Protein 2RE7 (pdb70)

Nearest PDB structures (foldseek):
  2re7-assembly1_A-2  TM=1.008E+00  e=1.601E-25  Psychrobacter arcticus 273-4
  2i02-assembly1_B  TM=9.202E-01  e=4.849E-11  Nostoc punctiforme PCC 73102
  2i02-assembly1_A  TM=8.897E-01  e=6.795E-11  Nostoc punctiforme PCC 73102
  2hq7-assembly1_B  TM=8.666E-01  e=2.104E-08  Clostridium acetobutylicum
  3dmb-assembly1_B-2  TM=8.014E-01  e=9.603E-08  Xanthomonas campestris pv. campestris

Solvent-accessible surface area: 7921 Å² total

Secondary structure (DSSP, 8-state):
-----HHHHHHHHHH-S---EEE-TTS-EEE----SEEETTTTEEEEEEETTSHHHHHHHH--EEEEEEE-TTSS-EEEEEEEEE----HHHHHHH--HHHHHTSTTGGG-TTEEEEEEEEEEEEEE---

CATH classification: 2.30.110.10

Organism: Psychrobacter arcticus (strain DSM 17307 / VKM B-2377 / 273-4) (NCBI:txid259536)

B-factor: mean 52.7, std 10.32, range [23.49, 96.1]

Radius of gyration: 14.89 Å; Cα contacts (8 Å, |Δi|>4): 241; chains: 1; bounding box: 33×42×32 Å

Structure (mmCIF, N/CA/C/O backbone):
data_2RE7
#
_entry.id   2RE7
#
_cell.length_a   106.063
_cell.length_b   106.063
_cell.length_c   87.218
_cell.angle_alpha   90.000
_cell.angle_beta   90.000
_cell.angle_gamma   90.000
#
_symmetry.space_group_name_H-M   'I 41 2 2'
#
loop_
_entity.id
_entity.type
_entity.pdbx_description
1 polymer 'Uncharacterized protein'
2 non-polymer 'SULFATE ION'
3 water water
#
loop_
_atom_site.group_PDB
_atom_site.id
_atom_site.type_symbol
_atom_site.label_atom_id
_atom_site.label_alt_id
_atom_site.label_comp_id
_atom_site.label_asym_id
_atom_site.label_entity_id
_atom_site.label_seq_id
_atom_site.pdbx_PDB_ins_code
_atom_site.Cartn_x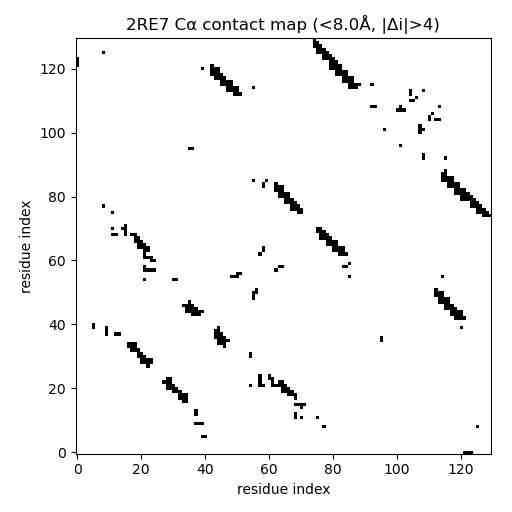
_atom_site.Cartn_y
_atom_site.Cartn_z
_atom_site.occupancy
_atom_site.B_iso_or_equiv
_atom_site.auth_seq_id
_atom_site.auth_comp_id
_atom_site.auth_asym_id
_atom_site.auth_atom_id
_atom_site.pdbx_PDB_model_num
ATOM 1 N N . SER A 1 3 ? 55.614 40.073 23.102 1.00 77.30 2 SER A N 1
ATOM 2 C CA . SER A 1 3 ? 56.347 39.364 24.199 1.00 77.27 2 SER A CA 1
ATOM 3 C C . SER A 1 3 ? 56.080 39.899 25.632 1.00 77.91 2 SER A C 1
ATOM 4 O O . SER A 1 3 ? 56.211 39.137 26.590 1.00 77.74 2 SER A O 1
ATOM 7 N N . ASN A 1 4 ? 55.737 41.188 25.780 1.00 78.20 3 ASN A N 1
ATOM 8 C CA . ASN A 1 4 ? 55.465 41.819 27.103 1.00 78.94 3 ASN A CA 1
ATOM 9 C C . ASN A 1 4 ? 54.224 42.761 27.104 1.00 78.51 3 ASN A C 1
ATOM 10 O O . ASN A 1 4 ? 54.309 43.908 27.533 1.00 75.48 3 ASN A O 1
ATOM 15 N N . GLN A 1 5 ? 53.080 42.251 26.633 1.00 79.38 4 GLN A N 1
ATOM 16 C CA . GLN A 1 5 ? 51.829 43.038 26.477 1.00 78.31 4 GLN A CA 1
ATOM 17 C C . GLN A 1 5 ? 50.624 42.084 26.226 1.00 76.55 4 GLN A C 1
ATOM 18 O O . GLN A 1 5 ? 50.817 40.881 26.088 1.00 74.66 4 GLN A O 1
ATOM 24 N N . LYS A 1 6 ? 49.411 42.639 26.116 1.00 75.81 5 LYS A N 1
ATOM 25 C CA . LYS A 1 6 ? 48.162 41.862 26.220 1.00 74.86 5 LYS A CA 1
ATOM 26 C C . LYS A 1 6 ? 47.079 42.102 25.137 1.00 72.03 5 LYS A C 1
ATOM 27 O O . LYS A 1 6 ? 46.749 43.227 24.784 1.00 72.15 5 LYS A O 1
ATOM 29 N N . HIS A 1 7 ? 46.597 41.000 24.578 1.00 69.86 6 HIS A N 1
ATOM 30 C CA . HIS A 1 7 ? 45.171 40.782 24.307 1.00 67.80 6 HIS A CA 1
ATOM 31 C C . HIS A 1 7 ? 44.834 39.371 24.913 1.00 66.67 6 HIS A C 1
ATOM 32 O O . HIS A 1 7 ? 43.974 38.640 24.400 1.00 65.84 6 HIS A O 1
ATOM 39 N N . ILE A 1 8 ? 45.508 39.032 26.026 1.00 63.77 7 ILE A N 1
ATOM 40 C CA . ILE A 1 8 ? 45.693 37.645 26.502 1.00 63.13 7 ILE A CA 1
ATOM 41 C C . ILE A 1 8 ? 44.392 36.947 26.823 1.00 59.87 7 ILE A C 1
ATOM 42 O O . ILE A 1 8 ? 44.184 35.792 26.458 1.00 60.31 7 ILE A O 1
ATOM 47 N N . ASP A 1 9 ? 43.570 37.652 27.582 1.00 57.76 8 ASP A N 1
ATOM 48 C CA . ASP A 1 9 ? 42.151 37.352 27.739 1.00 55.88 8 ASP A CA 1
ATOM 49 C C . ASP A 1 9 ? 41.522 36.700 26.467 1.00 54.08 8 ASP A C 1
ATOM 50 O O . ASP A 1 9 ? 41.189 35.502 26.473 1.00 48.71 8 ASP A O 1
ATOM 55 N N . LYS A 1 10 ? 41.417 37.465 25.377 1.00 54.30 9 LYS A N 1
ATOM 56 C CA . LYS A 1 10 ? 40.704 37.000 24.168 1.00 54.95 9 LYS A CA 1
ATOM 57 C C . LYS A 1 10 ? 41.448 35.903 23.386 1.00 55.22 9 LYS A C 1
ATOM 58 O O . LYS A 1 10 ? 40.817 35.030 22.751 1.00 55.46 9 LYS A O 1
ATOM 61 N N . ILE A 1 11 ? 42.780 35.970 23.422 1.00 53.73 10 ILE A N 1
ATOM 62 C CA . ILE A 1 11 ? 43.625 34.976 22.786 1.00 51.62 10 ILE A CA 1
ATOM 63 C C . ILE A 1 11 ? 43.464 33.632 23.470 1.00 51.23 10 ILE A C 1
ATOM 64 O O . ILE A 1 11 ? 43.262 32.627 22.790 1.00 53.21 10 ILE A O 1
ATOM 69 N N . GLN A 1 12 ? 43.549 33.595 24.797 1.00 48.76 11 GLN A N 1
ATOM 70 C CA . GLN A 1 12 ? 43.311 32.335 25.506 1.00 48.26 11 GLN A CA 1
ATOM 71 C C . GLN A 1 12 ? 41.899 31.837 25.215 1.00 46.79 11 GLN A C 1
ATOM 72 O O . GLN A 1 12 ? 41.684 30.635 25.090 1.00 47.39 11 GLN A O 1
ATOM 78 N N . ALA A 1 13 ? 40.958 32.768 25.073 1.00 47.82 12 ALA A N 1
ATOM 79 C CA . ALA A 1 13 ? 39.584 32.450 24.712 1.00 49.29 12 ALA A CA 1
ATOM 80 C C . ALA A 1 13 ? 39.568 31.772 23.353 1.00 52.10 12 ALA A C 1
ATOM 81 O O . ALA A 1 13 ? 38.984 30.706 23.195 1.00 54.40 12 ALA A O 1
ATOM 83 N N . VAL A 1 14 ? 40.254 32.367 22.387 1.00 53.80 13 VAL A N 1
ATOM 84 C CA . VAL A 1 14 ? 40.333 31.801 21.040 1.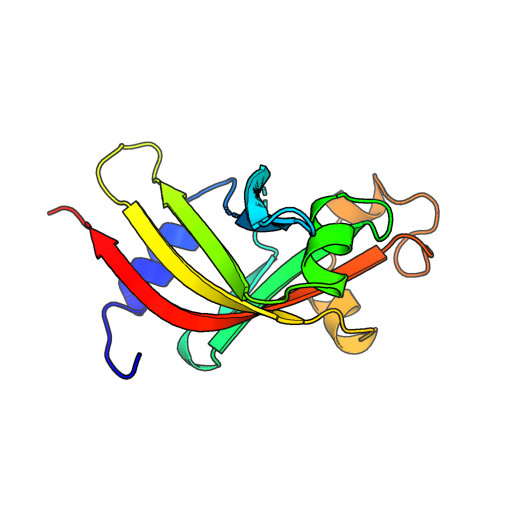00 53.72 13 VAL A CA 1
ATOM 85 C C . VAL A 1 14 ? 40.973 30.404 21.002 1.00 55.11 13 VAL A C 1
ATOM 86 O O . VAL A 1 14 ? 40.496 29.514 20.282 1.00 57.28 13 VAL A O 1
ATOM 90 N N . ILE A 1 15 ? 42.026 30.202 21.785 1.00 55.23 14 ILE A N 1
ATOM 91 C CA . ILE A 1 15 ? 42.692 28.891 21.847 1.00 55.10 14 ILE A CA 1
ATOM 92 C C . ILE A 1 15 ? 41.796 27.799 22.475 1.00 57.81 14 ILE A C 1
ATOM 93 O O . ILE A 1 15 ? 41.815 26.652 22.021 1.00 60.07 14 ILE A O 1
ATOM 98 N N . LYS A 1 16 ? 41.028 28.147 23.519 1.00 57.42 15 LYS A N 1
ATOM 99 C CA . LYS A 1 16 ? 40.092 27.177 24.155 1.00 55.85 15 LYS A CA 1
ATOM 100 C C . LYS A 1 16 ? 39.002 26.781 23.162 1.00 54.28 15 LYS A C 1
ATOM 101 O O . LYS A 1 16 ? 38.499 25.680 23.183 1.00 55.36 15 LYS A O 1
ATOM 103 N N . ASP A 1 17 ? 38.675 27.686 22.264 1.00 53.91 16 ASP A N 1
ATOM 104 C CA . ASP A 1 17 ? 37.692 27.438 21.217 1.00 53.19 16 ASP A CA 1
ATOM 105 C C . ASP A 1 17 ? 38.162 26.515 20.053 1.00 53.01 16 ASP A C 1
ATOM 106 O O . ASP A 1 17 ? 37.338 25.935 19.373 1.00 54.44 16 ASP A O 1
ATOM 111 N N . VAL A 1 18 ? 39.462 26.405 19.806 1.00 49.69 17 VAL A N 1
ATOM 112 C CA . VAL A 1 18 ? 39.970 25.718 18.624 1.00 49.12 17 VAL A CA 1
ATOM 113 C C . VAL A 1 18 ? 40.366 24.283 18.956 1.00 47.56 17 VAL A C 1
ATOM 114 O O . VAL A 1 18 ? 41.192 24.075 19.833 1.00 48.64 17 VAL A O 1
ATOM 118 N N . LYS A 1 19 ? 39.865 23.314 18.196 1.00 46.10 18 LYS A N 1
ATOM 119 C CA . LYS A 1 19 ? 40.096 21.890 18.469 1.00 47.97 18 LYS A CA 1
ATOM 120 C C . LYS A 1 19 ? 41.523 21.425 18.340 1.00 48.79 18 LYS A C 1
ATOM 121 O O . LYS A 1 19 ? 41.977 20.595 19.135 1.00 52.11 18 LYS A O 1
ATOM 127 N N . PHE A 1 20 ? 42.203 21.896 17.297 1.00 48.22 19 PHE A N 1
ATOM 128 C CA . PHE A 1 20 ? 43.591 21.510 17.023 1.00 47.83 19 PHE A CA 1
ATOM 129 C C . PHE A 1 20 ? 44.483 22.701 16.718 1.00 47.23 19 PHE A C 1
ATOM 130 O O . PHE A 1 20 ? 44.185 23.511 15.838 1.00 44.32 19 PHE A O 1
ATOM 138 N N . ALA A 1 21 ? 45.586 22.791 17.450 1.00 48.55 20 ALA A N 1
ATOM 139 C CA . ALA A 1 21 ? 46.707 23.640 17.092 1.00 48.99 20 ALA A CA 1
ATOM 140 C C . ALA A 1 21 ? 47.425 22.958 15.945 1.00 50.26 20 ALA A C 1
ATOM 141 O O . ALA A 1 21 ? 47.443 21.720 15.867 1.00 48.12 20 ALA A O 1
ATOM 151 N N . ILE A 1 23 ? 51.145 22.575 15.067 1.00 43.52 22 ILE A N 1
ATOM 152 C CA . ILE A 1 23 ? 52.455 22.807 15.636 1.00 44.92 22 ILE A CA 1
ATOM 153 C C . ILE A 1 23 ? 53.421 22.582 14.505 1.00 45.27 22 ILE A C 1
ATOM 154 O O . ILE A 1 23 ? 53.398 21.511 13.893 1.00 44.87 22 ILE A O 1
ATOM 159 N N . SER A 1 24 ? 54.231 23.597 14.190 1.00 44.13 23 SER A N 1
ATOM 160 C CA . SER A 1 24 ? 55.228 23.461 13.136 1.00 46.82 23 SER A CA 1
ATOM 161 C C . SER A 1 24 ? 56.610 23.336 13.787 1.00 45.91 23 SER A C 1
ATOM 162 O O . SER A 1 24 ? 56.883 24.011 14.766 1.00 45.47 23 SER A O 1
ATOM 165 N N . THR A 1 25 ? 57.468 22.474 13.232 1.00 47.31 24 THR A N 1
ATOM 166 C CA . THR A 1 25 ? 58.846 22.239 13.728 1.00 47.18 24 THR A CA 1
ATOM 167 C C . THR A 1 25 ? 59.782 22.156 12.525 1.00 50.34 24 THR A C 1
ATOM 168 O O . THR A 1 25 ? 59.307 21.930 11.394 1.00 50.03 24 THR A O 1
ATOM 172 N N . SER A 1 26 ? 61.091 22.337 12.743 1.00 49.84 25 SER A N 1
ATOM 173 C CA . SER A 1 26 ? 62.065 22.183 11.658 1.00 50.44 25 SER A CA 1
ATOM 174 C C . SER A 1 26 ? 62.956 20.932 11.882 1.00 50.55 25 SER A C 1
ATOM 175 O O . SER A 1 26 ? 63.409 20.675 12.990 1.00 50.04 25 SER A O 1
ATOM 178 N N . ASN A 1 27 ? 63.201 20.154 10.834 1.00 51.02 26 ASN A N 1
ATOM 179 C CA . ASN A 1 27 ? 63.903 18.877 10.989 1.00 49.94 26 ASN A CA 1
ATOM 180 C C . ASN A 1 27 ? 65.380 19.048 10.722 1.00 52.15 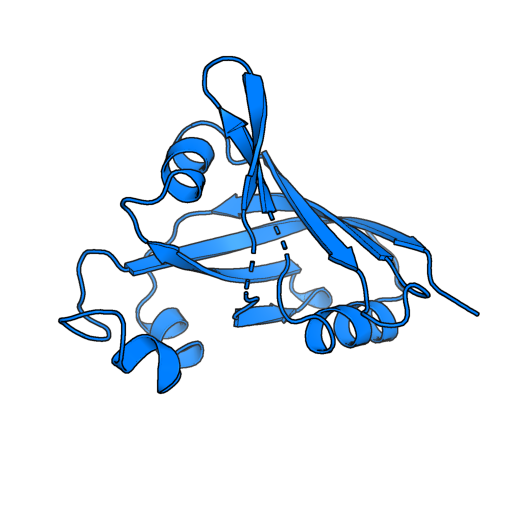26 ASN A C 1
ATOM 181 O O . ASN A 1 27 ? 65.807 20.148 10.400 1.00 53.75 26 ASN A O 1
ATOM 186 N N . LYS A 1 28 ? 66.170 17.985 10.839 1.00 55.51 27 LYS A N 1
ATOM 187 C CA . LYS A 1 28 ? 67.638 18.113 10.751 1.00 56.21 27 LYS A CA 1
ATOM 188 C C . LYS A 1 28 ? 68.082 18.802 9.463 1.00 56.85 27 LYS A C 1
ATOM 189 O O . LYS A 1 28 ? 69.032 19.568 9.487 1.00 57.77 27 LYS A O 1
ATOM 192 N N . LYS A 1 29 ? 67.367 18.566 8.359 1.00 57.64 28 LYS A N 1
ATOM 193 C CA . LYS A 1 29 ? 67.639 19.217 7.058 1.00 55.74 28 LYS A CA 1
ATOM 194 C C . LYS A 1 29 ? 67.113 20.700 6.978 1.00 54.92 28 LYS A C 1
ATOM 195 O O . LYS A 1 29 ? 67.310 21.415 5.979 1.00 54.16 28 LYS A O 1
ATOM 201 N N . GLY A 1 30 ? 66.473 21.177 8.042 1.00 54.71 29 GLY A N 1
ATOM 202 C CA . GLY A 1 30 ? 65.951 22.559 8.127 1.00 53.88 29 GLY A CA 1
ATOM 203 C C . GLY A 1 30 ? 64.537 22.797 7.573 1.00 53.25 29 GLY A C 1
ATOM 204 O O . GLY A 1 30 ? 64.051 23.929 7.583 1.00 51.56 29 GLY A O 1
ATOM 205 N N . ASP A 1 31 ? 63.871 21.740 7.097 1.00 51.44 30 ASP A N 1
ATOM 206 C CA . ASP A 1 31 ? 62.556 21.869 6.488 1.00 48.77 30 ASP A CA 1
ATOM 207 C C . ASP A 1 31 ? 61.534 21.979 7.579 1.00 47.59 30 ASP A C 1
ATOM 208 O O . ASP A 1 31 ? 61.744 21.439 8.658 1.00 48.25 30 ASP A O 1
ATOM 213 N N . ILE A 1 32 ? 60.431 22.665 7.281 1.00 46.85 31 ILE A N 1
ATOM 214 C CA . ILE A 1 32 ? 59.322 22.858 8.229 1.00 45.63 31 ILE A CA 1
ATOM 215 C C . ILE A 1 32 ? 58.187 21.855 7.925 1.00 44.49 31 ILE A C 1
ATOM 216 O O . ILE A 1 32 ? 57.854 21.641 6.760 1.00 43.31 31 ILE A O 1
ATOM 221 N N . HIS A 1 33 ? 57.611 21.265 8.975 1.00 43.63 32 HIS A N 1
ATOM 222 C CA . HIS A 1 33 ? 56.473 20.329 8.886 1.00 45.22 32 HIS A CA 1
ATOM 223 C C . HIS A 1 33 ? 55.556 20.645 10.052 1.00 46.08 32 HIS A C 1
ATOM 224 O O . HIS A 1 33 ? 56.032 21.125 11.076 1.00 47.30 32 HIS A O 1
ATOM 231 N N . ALA A 1 34 ? 5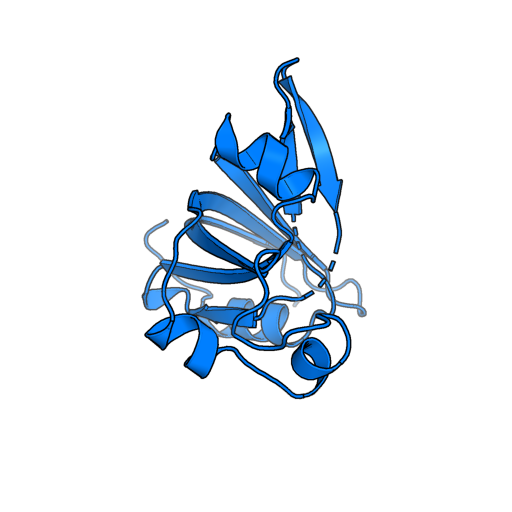4.264 20.354 9.912 1.00 44.85 33 ALA A N 1
ATOM 232 C CA . ALA A 1 34 ? 53.299 20.625 10.971 1.00 45.14 33 ALA A CA 1
ATOM 233 C C . ALA A 1 34 ? 52.421 19.404 11.266 1.00 45.73 33 ALA A C 1
ATOM 234 O O . ALA A 1 34 ? 52.286 18.505 10.432 1.00 43.88 33 ALA A O 1
ATOM 236 N N . TRP A 1 35 ? 51.851 19.369 12.467 1.00 44.76 34 TRP A N 1
ATOM 237 C CA . TRP A 1 35 ? 50.914 18.327 12.839 1.00 46.99 34 TRP A CA 1
ATOM 238 C C . TRP A 1 35 ? 49.835 18.953 13.668 1.00 46.36 34 TRP A C 1
ATOM 239 O O . TRP A 1 35 ? 50.123 19.873 14.430 1.00 45.58 34 TRP A O 1
ATOM 250 N N . PRO A 1 36 ? 48.615 18.419 13.584 1.00 48.17 35 PRO A N 1
ATOM 251 C CA . PRO A 1 36 ? 47.532 18.952 14.397 1.00 48.55 35 PRO A CA 1
ATOM 252 C C . PRO A 1 36 ? 47.595 18.345 15.771 1.00 47.41 35 PRO A C 1
ATOM 253 O O . PRO A 1 36 ? 47.905 17.181 15.867 1.00 46.65 35 PRO A O 1
ATOM 265 N N . THR A 1 38 ? 45.829 18.607 20.073 1.00 48.42 37 THR A N 1
ATOM 266 C CA . THR A 1 38 ? 44.876 19.201 20.975 1.00 46.77 37 THR A CA 1
ATOM 267 C C . THR A 1 38 ? 45.694 19.785 22.117 1.00 45.67 37 THR A C 1
ATOM 268 O O . THR A 1 38 ? 46.623 19.142 22.612 1.00 40.89 37 THR A O 1
ATOM 272 N N . THR A 1 39 ? 45.382 21.032 22.475 1.00 49.51 38 THR A N 1
ATOM 273 C CA . TH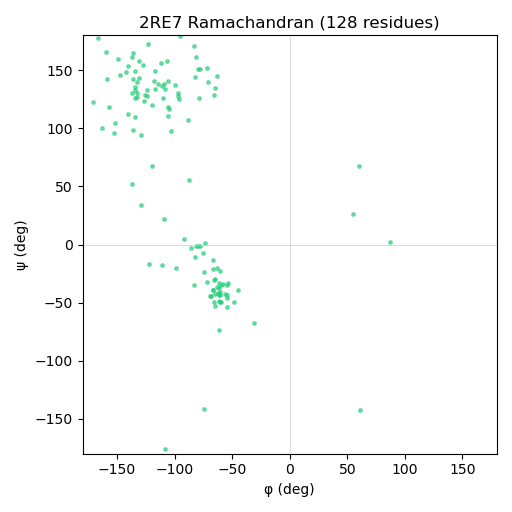R A 1 39 ? 46.088 21.750 23.532 1.00 51.72 38 THR A CA 1
ATOM 274 C C . THR A 1 39 ? 45.568 21.246 24.855 1.00 50.89 38 THR A C 1
ATOM 275 O O . THR A 1 39 ? 44.373 21.260 25.090 1.00 48.84 38 THR A O 1
ATOM 279 N N . SER A 1 40 ? 46.474 20.800 25.715 1.00 51.39 39 SER A N 1
ATOM 280 C CA . SER A 1 40 ? 46.083 20.328 27.023 1.00 50.30 39 SER A CA 1
ATOM 281 C C . SER A 1 40 ? 45.930 21.468 27.983 1.00 49.01 39 SER A C 1
ATOM 282 O O . SER A 1 40 ? 45.091 21.406 28.833 1.00 50.66 39 SER A O 1
ATOM 285 N N . GLU A 1 41 ? 46.739 22.509 27.881 1.00 50.45 40 GLU A N 1
ATOM 286 C CA . GLU A 1 41 ? 46.617 23.636 28.806 1.00 50.04 40 GLU A CA 1
ATOM 287 C C . GLU A 1 41 ? 47.254 24.841 28.181 1.00 49.33 40 GLU A C 1
ATOM 288 O O . GLU A 1 41 ? 48.268 24.708 27.493 1.00 50.05 40 GLU A O 1
ATOM 294 N N . VAL A 1 42 ? 46.640 26.001 28.410 1.00 49.90 41 VAL A N 1
ATOM 295 C CA . VAL A 1 42 ? 47.140 27.271 27.902 1.00 48.90 41 VAL A CA 1
ATOM 296 C C . VAL A 1 42 ? 47.066 28.282 29.048 1.00 48.80 41 VAL A C 1
ATOM 297 O O . VAL A 1 42 ? 45.983 28.626 29.499 1.00 49.03 41 VAL A O 1
ATOM 301 N N . ASN A 1 43 ? 48.231 28.672 29.573 1.00 48.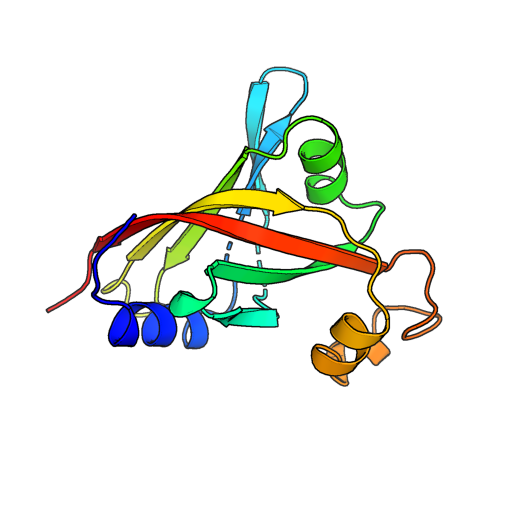27 42 ASN A N 1
ATOM 302 C CA . ASN A 1 43 ? 48.344 29.768 30.528 1.00 48.16 42 ASN A CA 1
ATOM 303 C C . ASN A 1 43 ? 49.426 30.725 30.030 1.00 47.80 42 ASN A C 1
ATOM 304 O O . ASN A 1 43 ? 50.622 30.550 30.320 1.00 46.95 42 ASN A O 1
ATOM 309 N N . LEU A 1 44 ? 48.975 31.753 29.309 1.00 46.12 43 LEU A N 1
ATOM 310 C CA . LEU A 1 44 ? 49.863 32.767 28.752 1.00 44.96 43 LEU A CA 1
ATOM 311 C C . LEU A 1 44 ? 50.568 33.647 29.794 1.00 44.03 43 LEU A C 1
ATOM 312 O O . LEU A 1 44 ? 51.754 33.916 29.635 1.00 41.65 43 LEU A O 1
ATOM 317 N N . ASP A 1 45 ? 49.890 34.048 30.871 1.00 45.42 44 ASP A N 1
ATOM 318 C CA . ASP A 1 45 ? 50.588 34.751 31.971 1.00 45.69 44 ASP A CA 1
ATOM 319 C C . ASP A 1 45 ? 51.787 33.972 32.520 1.00 45.77 44 ASP A C 1
ATOM 320 O O . ASP A 1 45 ? 52.834 34.564 32.744 1.00 47.39 44 ASP A O 1
ATOM 325 N N . ASN A 1 46 ? 51.648 32.663 32.717 1.00 45.18 45 ASN A N 1
ATOM 326 C CA . ASN A 1 46 ? 52.779 31.837 33.171 1.00 46.42 45 ASN A CA 1
ATOM 327 C C . ASN A 1 46 ? 53.671 31.341 32.046 1.00 48.46 45 ASN A C 1
ATOM 328 O O . ASN A 1 46 ? 54.660 30.658 32.312 1.00 48.46 45 ASN A O 1
ATOM 333 N N . LYS A 1 47 ? 53.306 31.652 30.800 1.00 49.90 46 LYS A N 1
ATOM 334 C CA . LYS A 1 47 ? 54.135 31.369 29.625 1.00 51.10 46 LYS A CA 1
ATOM 335 C C . LYS A 1 47 ? 54.365 29.877 29.530 1.00 51.21 46 LYS A C 1
ATOM 336 O O . LYS A 1 47 ? 55.481 29.379 29.718 1.00 52.49 46 LYS A O 1
ATOM 342 N N . GLU A 1 48 ? 53.259 29.189 29.248 1.00 50.78 47 GLU A N 1
ATOM 343 C CA . GLU A 1 48 ? 53.160 27.741 29.281 1.00 49.81 47 GLU A CA 1
ATOM 344 C C . GLU A 1 48 ? 52.013 27.290 28.407 1.00 46.87 47 GLU A C 1
ATOM 345 O O . GLU A 1 48 ? 50.868 27.664 28.658 1.00 43.95 47 GLU A O 1
ATOM 351 N N . ILE A 1 49 ? 52.328 26.518 27.370 1.00 45.90 48 ILE A N 1
ATOM 352 C CA . ILE A 1 49 ? 51.325 25.776 26.624 1.00 46.14 48 ILE A CA 1
ATOM 353 C C . ILE A 1 49 ? 51.753 24.293 26.660 1.00 47.85 48 ILE A C 1
ATOM 354 O O . ILE A 1 49 ? 52.897 23.944 26.350 1.00 49.54 48 ILE A O 1
ATOM 359 N N . TRP A 1 50 ? 50.830 23.427 27.069 1.00 48.65 49 TRP A N 1
ATOM 360 C CA . TRP A 1 50 ? 51.133 22.024 27.294 1.00 47.65 49 TRP A CA 1
ATOM 361 C C . TRP A 1 50 ? 50.402 21.133 26.322 1.00 49.00 49 TRP A C 1
ATOM 362 O O . TRP A 1 50 ? 49.211 21.336 26.050 1.00 50.34 49 TRP A O 1
ATOM 373 N N . PHE A 1 51 ? 51.114 20.125 25.827 1.00 50.72 50 PHE A N 1
ATOM 374 C CA . PHE A 1 51 ? 50.536 19.028 25.038 1.00 50.13 50 PHE A CA 1
ATOM 375 C C . PHE A 1 51 ? 50.951 17.696 25.639 1.00 50.78 50 PHE A C 1
ATOM 376 O O . PHE A 1 51 ? 51.990 17.609 26.288 1.00 51.40 50 PHE A O 1
ATOM 384 N N . ILE A 1 52 ? 50.149 16.665 25.409 1.00 52.23 51 ILE A N 1
ATOM 385 C CA . ILE A 1 52 ? 50.554 15.285 25.701 1.00 54.29 51 ILE A CA 1
ATOM 386 C C . ILE A 1 52 ? 50.846 14.629 24.351 1.00 54.37 51 ILE A C 1
ATOM 387 O O . ILE A 1 52 ? 49.943 14.440 23.523 1.00 53.21 51 ILE A O 1
ATOM 392 N N . GLY A 1 53 ? 52.127 14.361 24.117 1.00 53.28 52 GLY A N 1
ATOM 393 C CA . GLY A 1 53 ? 52.575 13.685 22.913 1.00 52.07 52 GLY A CA 1
ATOM 394 C C . GLY A 1 53 ? 53.042 12.253 23.164 1.00 52.55 52 GLY A C 1
ATOM 395 O O . GLY A 1 53 ? 52.974 11.711 24.286 1.00 50.16 52 GLY A O 1
ATOM 396 N N . ASP A 1 54 ? 53.529 11.672 22.079 1.00 51.77 53 ASP A N 1
ATOM 397 C CA . ASP A 1 54 ? 54.079 10.339 22.013 1.00 51.00 53 ASP A CA 1
ATOM 398 C C . ASP A 1 54 ? 55.574 10.499 21.808 1.00 50.38 53 ASP A C 1
ATOM 399 O O . ASP A 1 54 ? 55.996 11.336 20.986 1.00 50.72 53 ASP A O 1
ATOM 404 N N . LYS A 1 55 ? 56.386 9.704 22.501 1.00 48.91 54 LYS A N 1
ATOM 405 C CA . LYS A 1 55 ? 57.837 9.750 22.271 1.00 47.48 54 LYS A CA 1
ATOM 406 C C . LYS A 1 55 ? 58.226 9.273 20.896 1.00 49.08 54 LYS A C 1
ATOM 407 O O . LYS A 1 55 ? 59.227 9.740 20.368 1.00 52.31 54 LYS A O 1
ATOM 413 N N . THR A 1 56 ? 57.457 8.348 20.314 1.00 49.10 55 THR A N 1
ATOM 414 C CA . THR A 1 56 ? 57.737 7.883 18.953 1.00 48.84 55 THR A CA 1
ATOM 415 C C . THR A 1 56 ? 57.339 8.879 17.846 1.00 47.79 55 THR A C 1
ATOM 416 O O . THR A 1 56 ? 57.648 8.626 16.700 1.00 46.33 55 THR A O 1
ATOM 420 N N . SER A 1 57 ? 56.650 9.983 18.164 1.00 47.70 56 SER A N 1
ATOM 421 C CA . SER A 1 57 ? 56.146 10.922 17.128 1.00 45.67 56 SER A CA 1
ATOM 422 C C . SER A 1 57 ? 57.237 11.740 16.465 1.00 46.98 56 SER A C 1
ATOM 423 O O . SER A 1 57 ? 58.251 12.050 17.086 1.00 45.15 56 SER A O 1
ATOM 426 N N . ASP A 1 58 ? 56.999 12.144 15.214 1.00 50.27 57 ASP A N 1
ATOM 427 C CA . ASP A 1 58 ? 57.916 13.020 14.485 1.00 50.23 57 ASP A CA 1
ATOM 428 C C . ASP A 1 58 ? 58.128 14.380 15.129 1.00 51.42 57 ASP A C 1
ATOM 429 O O . ASP A 1 58 ? 59.202 14.990 15.023 1.00 54.30 57 ASP A O 1
ATOM 434 N N . VAL A 1 59 ? 57.085 14.877 15.765 1.00 50.06 58 VAL A N 1
ATOM 435 C CA . VAL A 1 59 ? 57.135 16.196 16.326 1.00 48.55 58 VAL A CA 1
ATOM 436 C C . VAL A 1 59 ? 58.101 16.148 17.479 1.00 48.33 58 VAL A C 1
ATOM 437 O O . VAL A 1 59 ? 58.992 17.018 17.570 1.00 48.95 58 VAL A O 1
ATOM 441 N N . VAL A 1 60 ? 58.000 15.102 18.320 1.00 48.50 59 VAL A N 1
ATOM 442 C CA . VAL A 1 60 ? 58.967 14.919 19.425 1.00 44.69 59 VAL A CA 1
ATOM 443 C C . VAL A 1 60 ? 60.402 14.720 18.906 1.00 47.35 59 VAL A C 1
ATOM 444 O O . VAL A 1 60 ? 61.350 15.310 19.448 1.00 48.43 59 VAL A O 1
ATOM 448 N N . LYS A 1 61 ? 60.546 13.926 17.838 1.00 49.85 60 LYS A N 1
ATOM 449 C CA . LYS A 1 61 ? 61.827 13.707 17.172 1.00 51.25 60 LYS A CA 1
ATOM 450 C C . LYS A 1 61 ? 62.465 15.021 16.773 1.00 53.80 60 LYS A C 1
ATOM 451 O O . LYS A 1 61 ? 63.617 15.280 17.103 1.00 56.42 60 LYS A O 1
ATOM 457 N N . ASP A 1 62 ? 61.724 15.845 16.040 1.00 55.46 61 ASP A N 1
ATOM 458 C CA . ASP A 1 62 ? 62.229 17.155 15.632 1.00 54.58 61 ASP A CA 1
ATOM 459 C C . ASP A 1 62 ? 62.556 18.038 16.851 1.00 52.77 61 ASP A C 1
ATOM 460 O O . ASP A 1 62 ? 63.600 18.691 16.878 1.00 53.57 61 ASP A O 1
ATOM 465 N N . ILE A 1 63 ? 61.687 18.055 17.855 1.00 51.16 62 ILE A N 1
ATOM 466 C CA . ILE A 1 63 ? 61.925 18.902 19.028 1.00 51.70 62 ILE A CA 1
ATOM 467 C C . ILE A 1 63 ? 63.205 18.517 19.752 1.00 53.57 62 ILE A C 1
ATOM 468 O O . ILE A 1 63 ? 63.924 19.375 20.223 1.00 54.19 62 ILE A O 1
ATOM 473 N N . GLN A 1 64 ? 63.506 17.226 19.823 1.00 55.81 63 GLN A N 1
ATOM 474 C CA . GLN A 1 64 ? 64.767 16.790 20.410 1.00 56.68 63 GLN A CA 1
ATOM 475 C C . GLN A 1 64 ? 66.014 17.430 19.834 1.00 56.53 63 GLN A C 1
ATOM 476 O O . GLN A 1 64 ? 66.962 17.635 20.576 1.00 57.44 63 GLN A O 1
ATOM 482 N N . ASP A 1 65 ? 66.023 17.752 18.540 1.00 57.39 64 ASP A N 1
ATOM 483 C CA . ASP A 1 65 ? 67.168 18.470 17.912 1.00 57.22 64 ASP A CA 1
ATOM 484 C C . ASP A 1 65 ? 66.995 19.977 17.729 1.00 54.87 64 ASP A C 1
ATOM 485 O O . ASP A 1 65 ? 67.971 20.688 17.568 1.00 53.30 64 ASP A O 1
ATOM 490 N N . ASP A 1 66 ? 65.757 20.456 17.734 1.00 54.83 65 ASP A N 1
ATOM 491 C CA . ASP A 1 66 ? 65.480 21.856 17.515 1.00 52.62 65 ASP A CA 1
ATOM 492 C C . ASP A 1 66 ? 64.189 22.184 18.252 1.00 51.05 65 ASP A C 1
ATOM 493 O O . ASP A 1 66 ? 63.090 21.869 17.787 1.00 47.08 65 ASP A O 1
ATOM 498 N N . ALA A 1 67 ? 64.345 22.865 19.386 1.00 50.90 66 ALA A N 1
ATOM 499 C CA . ALA A 1 67 ? 63.239 23.229 20.273 1.00 49.59 66 ALA A CA 1
ATOM 500 C C . ALA A 1 67 ? 62.424 24.457 19.814 1.00 50.13 66 ALA A C 1
ATOM 501 O O . ALA A 1 67 ? 61.444 24.819 20.472 1.00 49.01 66 ALA A O 1
ATOM 503 N N . ARG A 1 68 ? 62.802 25.076 18.693 1.00 51.01 67 ARG A N 1
ATOM 504 C CA . ARG A 1 68 ? 62.160 26.319 18.221 1.00 52.29 67 ARG A CA 1
ATOM 505 C C . ARG A 1 68 ? 60.968 25.967 17.341 1.00 48.72 67 ARG A C 1
ATOM 506 O O . ARG A 1 68 ? 61.143 25.490 16.213 1.00 46.65 67 ARG A O 1
ATOM 514 N N . ILE A 1 69 ? 59.768 26.174 17.880 1.00 46.46 68 ILE A N 1
ATOM 515 C CA . ILE A 1 69 ? 58.539 25.714 17.247 1.00 45.53 68 ILE A CA 1
ATOM 516 C C . ILE A 1 69 ? 57.598 26.862 17.010 1.00 45.56 68 ILE A C 1
ATOM 517 O O . ILE A 1 69 ? 57.855 27.977 17.462 1.00 44.37 68 ILE A O 1
ATOM 522 N N . GLY A 1 70 ? 56.511 26.562 16.297 1.00 43.62 69 GLY A N 1
ATOM 523 C CA . GLY A 1 70 ? 55.453 27.504 16.014 1.00 41.98 69 GLY A CA 1
ATOM 524 C C . GLY A 1 70 ? 54.149 26.803 16.307 1.00 44.72 69 GLY A C 1
ATOM 525 O O . GLY A 1 70 ? 54.021 25.603 16.037 1.00 45.95 69 GLY A O 1
ATOM 526 N N . LEU A 1 71 ? 53.204 27.530 16.910 1.00 44.19 70 LEU A N 1
ATOM 527 C CA . LEU A 1 71 ? 51.826 27.082 17.009 1.00 43.07 70 LEU A CA 1
ATOM 528 C C . LEU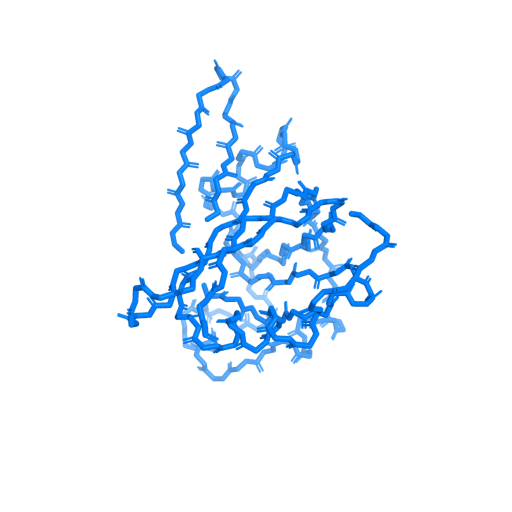 A 1 71 ? 50.907 28.054 16.280 1.00 42.39 70 LEU A C 1
ATOM 529 O O . LEU A 1 71 ? 51.097 29.259 16.351 1.00 41.87 70 LEU A O 1
ATOM 534 N N . THR A 1 72 ? 49.898 27.544 15.589 1.00 43.52 71 THR A N 1
ATOM 535 C CA . THR A 1 72 ? 48.883 28.424 15.003 1.00 44.44 71 THR A CA 1
ATOM 536 C C . THR A 1 72 ? 47.505 27.838 15.306 1.00 44.90 71 THR A C 1
ATOM 537 O O . THR A 1 72 ? 47.352 26.629 15.435 1.00 45.90 71 THR A O 1
ATOM 541 N N . TYR A 1 73 ? 46.536 28.734 15.442 1.00 43.62 72 TYR A N 1
ATOM 542 C CA . TYR A 1 73 ? 45.184 28.442 15.852 1.00 43.75 72 TYR A CA 1
ATOM 543 C C . TYR A 1 73 ? 44.304 29.262 14.935 1.00 43.05 72 TYR A C 1
ATOM 544 O O . TYR A 1 73 ? 44.568 30.449 14.759 1.00 39.63 72 TYR A O 1
ATOM 553 N N . ALA A 1 74 ? 43.298 28.630 14.328 1.00 43.62 73 ALA A N 1
ATOM 554 C CA . ALA A 1 74 ? 42.311 29.318 13.480 1.00 44.01 73 ALA A CA 1
ATOM 555 C C . ALA A 1 74 ? 40.932 28.960 14.025 1.00 43.53 73 ALA A C 1
ATOM 556 O O . ALA A 1 74 ? 40.680 27.802 14.261 1.00 45.96 73 ALA A O 1
ATOM 558 N N . THR A 1 75 ? 40.069 29.937 14.289 1.00 42.56 74 THR A N 1
ATOM 559 C CA . THR A 1 75 ? 38.730 29.621 14.748 1.00 43.65 74 THR A CA 1
ATOM 560 C C . THR A 1 75 ? 37.877 29.179 13.563 1.00 45.60 74 THR A C 1
ATOM 561 O O . THR A 1 75 ? 38.091 29.593 12.426 1.00 46.62 74 THR A O 1
ATOM 565 N N . GLN A 1 76 ? 36.897 28.337 13.835 1.00 48.33 75 GLN A N 1
ATOM 566 C CA . GLN A 1 76 ? 36.075 27.798 12.757 1.00 51.39 75 GLN A CA 1
ATOM 567 C C . GLN A 1 76 ? 35.210 28.815 12.062 1.00 50.36 75 GLN A C 1
ATOM 568 O O . GLN A 1 76 ? 34.870 28.610 10.915 1.00 53.77 75 GLN A O 1
ATOM 574 N N . ASP A 1 77 ? 34.921 29.948 12.700 1.00 49.90 76 ASP A N 1
ATOM 575 C CA . ASP A 1 77 ? 34.271 31.072 12.000 1.00 47.37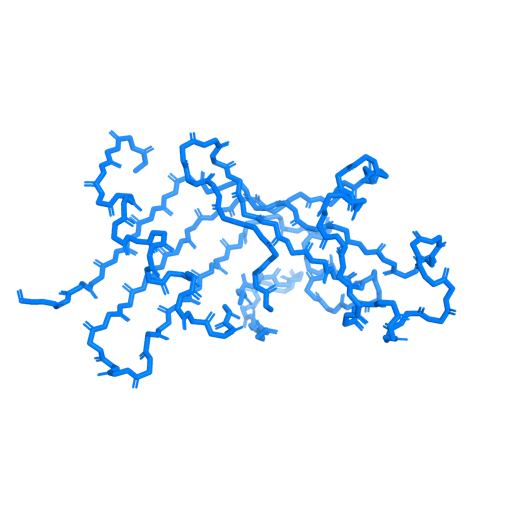 76 ASP A CA 1
ATOM 576 C C . ASP A 1 77 ? 35.197 31.842 11.034 1.00 46.40 76 ASP A C 1
ATOM 577 O O . ASP A 1 77 ? 34.786 32.857 10.471 1.00 46.47 76 ASP A O 1
ATOM 582 N N . GLU A 1 78 ? 36.454 31.418 10.907 1.00 45.73 77 GLU A N 1
ATOM 583 C CA . GLU A 1 78 ? 37.449 32.060 10.033 1.00 46.96 77 GLU A CA 1
ATOM 584 C C . GLU A 1 78 ? 37.648 33.554 10.299 1.00 45.69 77 GLU A C 1
ATOM 585 O O . GLU A 1 78 ? 38.042 34.300 9.418 1.00 46.86 77 GLU A O 1
ATOM 591 N N . LYS A 1 79 ? 37.372 33.980 11.525 1.00 46.36 78 LYS A N 1
ATOM 592 C CA . LYS A 1 79 ? 37.326 35.397 11.879 1.00 45.30 78 LYS A CA 1
ATOM 593 C C . LYS A 1 79 ? 38.523 35.734 12.804 1.00 45.67 78 LYS A C 1
ATOM 594 O O . LYS A 1 79 ? 38.912 36.904 12.907 1.00 46.70 78 LYS A O 1
ATOM 598 N N . ASN A 1 80 ? 39.146 34.708 13.415 1.00 45.95 79 ASN A N 1
ATOM 599 C CA . ASN A 1 80 ? 40.251 34.878 14.377 1.00 44.83 79 ASN A CA 1
ATOM 600 C C . ASN A 1 80 ? 41.396 33.931 14.128 1.00 42.77 79 ASN A C 1
ATOM 601 O O . ASN A 1 80 ? 41.151 32.761 14.003 1.00 45.30 79 ASN A O 1
ATOM 606 N N . TYR A 1 81 ? 42.640 34.424 14.128 1.00 43.47 80 TYR A N 1
ATOM 607 C CA . TYR A 1 81 ? 43.875 33.603 13.892 1.00 40.42 80 TYR A CA 1
ATOM 608 C C . TYR A 1 81 ? 44.946 34.003 14.906 1.00 39.22 80 TYR A C 1
ATOM 609 O O . TYR A 1 81 ? 45.021 35.163 15.255 1.00 40.27 80 TYR A O 1
ATOM 618 N N . VAL A 1 82 ? 45.732 33.045 15.409 1.00 40.15 81 VAL A N 1
ATOM 619 C CA . VAL A 1 82 ? 46.806 33.299 16.390 1.00 39.62 81 VAL A CA 1
ATOM 620 C C . VAL A 1 82 ? 48.042 32.560 15.954 1.00 37.28 81 VAL A C 1
ATOM 621 O O . VAL A 1 82 ? 47.940 31.444 15.544 1.00 38.43 81 VAL A O 1
ATOM 625 N N . SER A 1 83 ? 49.201 33.198 16.017 1.00 38.96 82 SER A N 1
ATOM 626 C CA . SER A 1 83 ? 50.476 32.580 15.674 1.00 41.10 82 SER A CA 1
ATOM 627 C C . SER A 1 83 ? 51.365 32.806 16.880 1.00 41.10 82 SER A C 1
ATOM 628 O O . SER A 1 83 ? 51.559 33.962 17.311 1.00 40.60 82 SER A O 1
ATOM 631 N N . ILE A 1 84 ? 51.888 31.719 17.421 1.00 38.88 83 ILE A N 1
ATOM 632 C CA . ILE A 1 84 ? 52.763 31.760 18.574 1.00 38.99 83 ILE A CA 1
ATOM 633 C C . ILE A 1 84 ? 54.124 31.230 18.153 1.00 39.76 83 ILE A C 1
ATOM 634 O O . ILE A 1 84 ? 54.202 30.218 17.485 1.00 39.55 83 ILE A O 1
ATOM 639 N N . SER A 1 85 ? 55.180 31.932 18.542 1.00 41.31 84 SER A N 1
ATOM 640 C CA . SER A 1 85 ? 56.536 31.472 18.391 1.00 43.88 84 SER A CA 1
ATOM 641 C C . SER A 1 85 ? 57.039 31.129 19.779 1.00 45.53 84 SER A C 1
ATOM 642 O O . SER A 1 85 ? 56.872 31.924 20.696 1.00 48.30 84 SER A O 1
ATOM 645 N N . GLY A 1 86 ? 57.682 29.978 19.926 1.00 46.59 85 GLY A N 1
ATOM 646 C CA . GLY A 1 86 ? 57.923 29.401 21.244 1.00 48.56 85 GLY A CA 1
ATOM 647 C C . GLY A 1 86 ? 59.053 28.398 21.279 1.00 48.86 85 GLY A C 1
ATOM 648 O O . GLY A 1 86 ? 59.525 27.953 20.230 1.00 47.85 85 GLY A O 1
ATOM 649 N N . ASP A 1 87 ? 59.498 28.076 22.495 1.00 49.55 86 ASP A N 1
ATOM 650 C CA . ASP A 1 87 ? 60.484 27.009 22.722 1.00 51.17 86 ASP A CA 1
ATOM 651 C C . ASP A 1 87 ? 59.851 25.813 23.416 1.00 50.29 86 ASP A C 1
ATOM 652 O O . ASP A 1 87 ? 59.228 25.959 24.458 1.00 50.72 86 ASP A O 1
ATOM 657 N N . ALA A 1 88 ? 60.012 24.635 22.815 1.00 51.70 87 ALA A N 1
ATOM 658 C CA . ALA A 1 88 ? 59.334 23.425 23.269 1.00 51.79 87 ALA A CA 1
ATOM 659 C C . ALA A 1 88 ? 60.298 22.668 24.154 1.00 51.19 87 ALA A C 1
ATOM 660 O O . ALA A 1 88 ? 61.445 22.439 23.761 1.00 51.30 87 ALA A O 1
ATOM 662 N N . GLU A 1 89 ? 59.837 22.275 25.336 1.00 51.65 88 GLU A N 1
ATOM 663 C CA . GLU A 1 89 ? 60.598 21.390 26.227 1.00 52.47 88 GLU A CA 1
ATOM 664 C C . GLU A 1 89 ? 59.930 20.022 26.351 1.00 53.11 88 GLU A C 1
ATOM 665 O O . GLU A 1 89 ? 58.707 19.897 26.191 1.00 51.84 88 GLU A O 1
ATOM 671 N N . LEU A 1 90 ? 60.739 19.016 26.708 1.00 52.70 89 LEU A N 1
ATOM 672 C CA . LEU A 1 90 ? 60.315 17.616 26.787 1.00 51.83 89 LEU A CA 1
ATOM 673 C C . LEU A 1 90 ? 60.500 17.086 28.211 1.00 51.98 89 LEU A C 1
ATOM 674 O O . LEU A 1 90 ? 61.348 16.238 28.458 1.00 53.05 89 LEU A O 1
ATOM 679 N N . PRO A 1 91 ? 59.720 17.606 29.168 1.00 54.07 90 PRO A N 1
ATOM 680 C CA . PRO A 1 91 ? 59.896 17.121 30.526 1.00 55.13 90 PRO A CA 1
ATOM 681 C C . PRO A 1 91 ? 59.198 15.785 30.862 1.00 57.04 90 PRO A C 1
ATOM 682 O O . PRO A 1 91 ? 58.300 15.329 30.156 1.00 58.11 90 PRO A O 1
ATOM 686 N N . THR A 1 92 ? 59.688 15.181 31.941 1.00 58.96 91 THR A N 1
ATOM 687 C CA . THR A 1 92 ? 59.023 14.131 32.684 1.00 59.73 91 THR A CA 1
ATOM 688 C C . THR A 1 92 ? 58.522 14.785 33.975 1.00 59.11 91 THR A C 1
ATOM 689 O O . THR A 1 92 ? 59.310 15.307 34.761 1.00 58.87 91 THR A O 1
ATOM 693 N N . ASP A 1 93 ? 57.210 14.788 34.170 1.00 59.28 92 ASP A N 1
ATOM 694 C CA . ASP A 1 93 ? 56.602 15.402 35.345 1.00 57.67 92 ASP A CA 1
ATOM 695 C C . ASP A 1 93 ? 55.275 14.691 35.647 1.00 55.71 92 ASP A C 1
ATOM 696 O O . ASP A 1 93 ? 54.235 15.013 35.062 1.00 54.89 92 ASP A O 1
ATOM 701 N N . LYS A 1 94 ? 55.348 13.723 36.559 1.00 53.19 93 LYS A N 1
ATOM 702 C CA . LYS A 1 94 ? 54.203 12.907 36.944 1.00 52.36 93 LYS A CA 1
ATOM 703 C C . LYS A 1 94 ? 53.140 13.826 37.484 1.00 50.99 93 LYS A C 1
ATOM 704 O O . LYS A 1 94 ? 51.985 13.750 37.073 1.00 49.45 93 LYS A O 1
ATOM 707 N N . ALA A 1 95 ? 53.560 14.692 38.410 1.00 51.60 94 ALA A N 1
ATOM 708 C CA . ALA A 1 95 ? 52.696 15.688 39.030 1.00 52.24 94 ALA A CA 1
ATOM 709 C C . ALA A 1 95 ? 51.907 16.452 37.962 1.00 53.31 94 ALA A C 1
ATOM 710 O O . ALA A 1 95 ? 50.678 16.560 38.033 1.00 53.90 94 ALA A O 1
ATOM 712 N N . LYS A 1 96 ? 52.610 16.930 36.943 1.00 53.25 95 LYS A N 1
ATOM 713 C CA . LYS A 1 96 ? 51.965 17.667 35.869 1.00 52.77 95 LYS A CA 1
ATOM 714 C C . LYS A 1 96 ? 51.082 16.758 35.012 1.00 52.97 95 LYS A C 1
ATOM 715 O O . LYS A 1 96 ? 49.970 17.153 34.693 1.00 55.02 95 LYS A O 1
ATOM 721 N N . LEU A 1 97 ? 51.556 15.559 34.646 1.00 52.25 96 LEU A N 1
ATOM 722 C CA . LEU A 1 97 ? 50.747 14.609 33.841 1.00 51.21 96 LEU A CA 1
ATOM 723 C C . LEU A 1 97 ? 49.424 14.290 34.502 1.00 51.22 96 LEU A C 1
ATOM 724 O O . LEU A 1 97 ? 48.397 14.213 33.828 1.00 49.13 96 LEU A O 1
ATOM 729 N N . ASP A 1 98 ? 49.463 14.084 35.816 1.00 52.26 97 ASP A N 1
ATOM 730 C CA . ASP A 1 98 ? 48.253 13.896 36.587 1.00 55.93 97 ASP A CA 1
ATOM 731 C C . ASP A 1 98 ? 47.268 15.026 36.404 1.00 55.32 97 ASP A C 1
ATOM 732 O O . ASP A 1 98 ? 46.081 14.791 36.183 1.00 55.39 97 ASP A O 1
ATOM 737 N N . GLU A 1 99 ? 47.765 16.251 36.479 1.00 55.72 98 GLU A N 1
ATOM 738 C CA . GLU A 1 99 ? 46.915 17.426 36.293 1.00 56.65 98 GLU A CA 1
ATOM 739 C C . GLU A 1 99 ? 46.278 17.451 34.881 1.00 51.86 98 GLU A C 1
ATOM 740 O O . GLU A 1 99 ? 45.089 17.676 34.724 1.00 49.74 98 GLU A O 1
ATOM 746 N N . LEU A 1 100 ? 47.054 17.136 33.858 1.00 51.03 99 LEU A N 1
ATOM 747 C CA . LEU A 1 100 ? 46.550 17.206 32.484 1.00 51.05 99 LEU A CA 1
ATOM 748 C C . LEU A 1 100 ? 45.730 16.005 32.019 1.00 50.57 99 LEU A C 1
ATOM 749 O O . LEU A 1 100 ? 45.278 15.992 30.883 1.00 51.06 99 LEU A O 1
ATOM 754 N N . TRP A 1 101 ? 45.552 14.990 32.860 1.00 52.84 100 TRP A N 1
ATOM 755 C CA . TRP A 1 101 ? 44.979 13.714 32.407 1.00 54.82 100 TRP A CA 1
ATOM 756 C C . TRP A 1 101 ? 43.436 13.703 32.340 1.00 56.33 100 TRP A C 1
ATOM 757 O O . TRP A 1 101 ? 42.742 14.265 33.200 1.00 55.83 100 TRP A O 1
ATOM 768 N N . SER A 1 102 ? 42.938 12.994 31.330 1.00 59.18 101 SER A N 1
ATOM 769 C CA . SER A 1 102 ? 41.535 12.960 30.937 1.00 61.69 101 SER A CA 1
ATOM 770 C C . SER A 1 102 ? 41.204 11.527 30.681 1.00 61.66 101 SER A C 1
ATOM 771 O O . SER A 1 102 ? 42.100 10.719 30.469 1.00 62.29 101 SER A O 1
ATOM 774 N N . PRO A 1 103 ? 39.918 11.207 30.614 1.00 62.30 102 PRO A N 1
ATOM 775 C CA . PRO A 1 103 ? 39.566 9.873 30.105 1.00 64.04 102 PRO A CA 1
ATOM 776 C C . PRO A 1 103 ? 39.879 9.583 28.609 1.00 63.44 102 PRO A C 1
ATOM 777 O O . PRO A 1 103 ? 39.838 8.418 28.197 1.00 59.27 102 PRO A O 1
ATOM 781 N N . VAL A 1 104 ? 40.181 10.608 27.811 1.00 65.88 103 VAL A N 1
ATOM 782 C CA . VAL A 1 104 ? 40.540 10.378 26.400 1.00 67.83 103 VAL A CA 1
ATOM 783 C C . VAL A 1 104 ? 41.861 9.588 26.327 1.00 69.81 103 VAL A C 1
ATOM 784 O O . VAL A 1 104 ? 41.951 8.508 25.710 1.00 71.12 103 VAL A O 1
ATOM 788 N N . TYR A 1 105 ? 42.855 10.128 27.025 1.00 68.38 104 TYR A N 1
ATOM 789 C CA . TYR A 1 105 ? 44.185 9.554 27.094 1.00 66.56 104 TYR A CA 1
ATOM 790 C C . TYR A 1 105 ? 44.231 8.187 27.740 1.00 68.96 104 TYR A C 1
ATOM 791 O O . TYR A 1 105 ? 45.042 7.355 27.350 1.00 70.51 104 TYR A O 1
ATOM 800 N N . SER A 1 106 ? 43.407 7.962 28.760 1.00 70.04 105 SER A N 1
ATOM 801 C CA . SER A 1 106 ? 43.387 6.656 29.410 1.00 71.63 105 SER A CA 1
ATOM 802 C C . SER A 1 106 ? 43.046 5.599 28.342 1.00 74.50 105 SER A C 1
ATOM 803 O O . SER A 1 106 ? 43.582 4.486 28.378 1.00 74.85 105 SER A O 1
ATOM 806 N N . ALA A 1 107 ? 42.204 5.970 27.373 1.00 76.40 106 ALA A N 1
ATOM 807 C CA . ALA A 1 107 ? 41.913 5.106 26.230 1.00 77.37 106 ALA A CA 1
ATOM 808 C C . ALA A 1 107 ? 43.172 4.823 25.409 1.00 76.56 106 ALA A C 1
ATOM 809 O O . ALA A 1 107 ? 43.725 3.727 25.496 1.00 74.79 106 ALA A O 1
ATOM 811 N N . PHE A 1 108 ? 43.655 5.808 24.653 1.00 76.70 107 PHE A N 1
ATOM 812 C CA . PHE A 1 108 ? 44.684 5.524 23.643 1.00 76.38 107 PHE A CA 1
ATOM 813 C C . PHE A 1 108 ? 46.164 5.585 24.203 1.00 75.24 107 PHE A C 1
ATOM 814 O O . PHE A 1 108 ? 47.002 6.338 23.707 1.00 77.82 107 PHE A O 1
ATOM 822 N N . PHE A 1 109 ? 46.454 4.807 25.243 1.00 68.82 108 PHE A N 1
ATOM 823 C CA . PHE A 1 109 ? 47.781 4.656 25.799 1.00 65.91 108 PHE A CA 1
ATOM 824 C C . PHE A 1 109 ? 47.653 3.403 26.628 1.00 62.80 108 PHE A C 1
ATOM 825 O O . PHE A 1 109 ? 47.139 3.470 27.751 1.00 62.30 108 PHE A O 1
ATOM 833 N N . ALA A 1 110 ? 48.117 2.278 26.078 1.00 60.21 109 ALA A N 1
ATOM 834 C CA . ALA A 1 110 ? 47.896 0.925 26.636 1.00 57.89 109 ALA A CA 1
ATOM 835 C C . ALA A 1 110 ? 48.104 0.773 28.149 1.00 56.73 109 ALA A C 1
ATOM 836 O O . ALA A 1 110 ? 47.356 0.066 28.803 1.00 57.23 109 ALA A O 1
ATOM 838 N N . ASN A 1 111 ? 49.124 1.433 28.693 1.00 56.21 110 ASN A N 1
ATOM 839 C CA . ASN A 1 111 ? 49.495 1.308 30.105 1.00 54.52 110 ASN A CA 1
ATOM 840 C C . ASN A 1 111 ? 49.180 2.565 30.933 1.00 52.29 110 ASN A C 1
ATOM 841 O O . ASN A 1 111 ? 49.763 2.767 31.989 1.00 51.45 110 ASN A O 1
ATOM 846 N N . GLY A 1 112 ? 48.256 3.394 30.454 1.00 52.83 111 GLY A N 1
ATOM 847 C CA . GLY A 1 112 ? 47.784 4.570 31.196 1.00 54.66 111 GLY A CA 1
ATOM 848 C C . GLY A 1 112 ? 48.862 5.600 31.508 1.00 55.57 111 GLY A C 1
ATOM 849 O O . GLY A 1 112 ? 49.761 5.838 30.690 1.00 56.56 111 GLY A O 1
ATOM 850 N N . LYS A 1 113 ? 48.789 6.196 32.698 1.00 54.08 112 LYS A N 1
ATOM 851 C CA . LYS A 1 113 ? 49.743 7.226 33.111 1.00 53.38 112 LYS A CA 1
ATOM 852 C C . LYS A 1 113 ? 51.192 6.719 33.214 1.00 53.50 112 LYS A C 1
ATOM 853 O O . LYS A 1 113 ? 52.129 7.535 33.167 1.00 55.49 112 LYS A O 1
ATOM 859 N N . GLU A 1 114 ? 51.395 5.399 33.331 1.00 52.24 113 GLU A N 1
ATOM 860 C CA . GLU A 1 114 ? 52.759 4.838 33.366 1.00 52.64 113 GLU A CA 1
ATOM 861 C C . GLU A 1 114 ? 53.301 4.430 31.984 1.00 49.72 113 GLU A C 1
ATOM 862 O O . GLU A 1 114 ? 54.405 3.912 31.876 1.00 48.58 113 GLU A O 1
ATOM 868 N N . ASP A 1 115 ? 52.552 4.699 30.926 1.00 48.45 114 ASP A N 1
ATOM 869 C CA . ASP A 1 115 ? 52.941 4.263 29.604 1.00 47.15 114 ASP A CA 1
ATOM 870 C C . ASP A 1 115 ? 54.213 4.959 29.143 1.00 45.88 114 ASP A C 1
ATOM 871 O O . ASP A 1 115 ? 54.310 6.178 29.158 1.00 45.60 114 ASP A O 1
ATOM 876 N N . ALA A 1 116 ? 55.170 4.143 28.704 1.00 46.43 115 ALA A N 1
ATOM 877 C CA . ALA A 1 116 ? 56.506 4.567 28.261 1.00 42.90 115 ALA A CA 1
ATOM 878 C C . ALA A 1 116 ? 56.480 5.508 27.087 1.00 43.81 115 ALA A C 1
ATOM 879 O O . ALA A 1 116 ? 57.431 6.249 26.875 1.00 48.04 115 ALA A O 1
ATOM 881 N N . ASN A 1 117 ? 55.409 5.486 26.311 1.00 45.03 116 ASN A N 1
ATOM 882 C CA . ASN A 1 117 ? 55.315 6.357 25.150 1.00 47.21 116 ASN A CA 1
ATOM 883 C C . ASN A 1 117 ? 54.868 7.785 25.437 1.00 44.97 116 ASN A C 1
ATOM 884 O O . ASN A 1 117 ? 54.934 8.631 24.544 1.00 43.43 116 ASN A O 1
ATOM 889 N N . ILE A 1 118 ? 54.392 8.047 26.652 1.00 42.87 117 ILE A N 1
ATOM 890 C CA . ILE A 1 118 ? 53.889 9.373 26.971 1.00 43.36 117 ILE A CA 1
ATOM 891 C C . ILE A 1 118 ? 55.017 10.358 26.904 1.00 41.32 117 ILE A C 1
ATOM 892 O O . ILE A 1 118 ? 56.078 10.085 27.408 1.00 40.17 117 ILE A O 1
ATOM 897 N N . GLN A 1 119 ? 54.803 11.511 26.281 1.00 45.53 118 GLN A N 1
ATOM 898 C CA . GLN A 1 119 ? 55.788 12.600 26.352 1.00 44.61 118 GLN A CA 1
ATOM 899 C C . GLN A 1 119 ? 55.076 13.927 26.486 1.00 46.90 118 GLN A C 1
ATOM 900 O O . GLN A 1 119 ? 54.388 14.364 25.562 1.00 46.98 118 GLN A O 1
ATOM 906 N N . LEU A 1 120 ? 55.232 14.566 27.644 1.00 50.50 119 LEU A N 1
ATOM 907 C CA . LEU A 1 120 ? 54.686 15.892 27.850 1.00 49.82 119 LEU A CA 1
ATOM 908 C C . LEU A 1 120 ? 55.524 16.822 26.996 1.00 49.84 119 LEU A C 1
ATOM 909 O O . LEU A 1 120 ? 56.724 16.637 26.905 1.00 52.58 119 LEU A O 1
ATOM 914 N N . ILE A 1 121 ? 54.875 17.788 26.361 1.00 48.71 120 ILE A N 1
ATOM 915 C CA . ILE A 1 121 ? 55.532 18.869 25.651 1.00 47.90 120 ILE A CA 1
ATOM 916 C C . ILE A 1 121 ? 55.116 20.201 26.277 1.00 47.59 120 ILE A C 1
ATOM 917 O O . ILE A 1 121 ? 53.943 20.549 26.314 1.00 45.71 120 ILE A O 1
ATOM 922 N N . LYS A 1 122 ? 56.094 20.945 26.771 1.00 50.25 121 LYS A N 1
ATOM 923 C CA . LYS A 1 122 ? 55.856 22.261 27.349 1.00 49.10 121 LYS A CA 1
ATOM 924 C C . LYS A 1 122 ? 56.337 23.259 26.353 1.00 48.90 121 LYS A C 1
ATOM 925 O O . LYS A 1 122 ? 57.519 23.265 26.034 1.00 51.03 121 LYS A O 1
ATOM 931 N N . VAL A 1 123 ? 55.437 24.089 25.832 1.00 49.78 122 VAL A N 1
ATOM 932 C CA . VAL A 1 123 ? 55.864 25.237 25.014 1.00 48.26 122 VAL A CA 1
ATOM 933 C C . VAL A 1 123 ? 55.939 26.504 25.858 1.00 46.90 122 VAL A C 1
ATOM 934 O O . VAL A 1 123 ? 54.986 26.869 26.560 1.00 45.27 122 VAL A O 1
ATOM 938 N N . VAL A 1 124 ? 57.105 27.139 25.836 1.00 47.81 123 VAL A N 1
ATOM 939 C CA . VAL A 1 124 ? 57.296 28.428 26.498 1.00 46.00 123 VAL A CA 1
ATOM 940 C C . VAL A 1 124 ? 57.275 29.487 25.380 1.00 46.91 123 VAL A C 1
ATOM 941 O O . VAL A 1 124 ? 58.278 29.656 24.706 1.00 47.02 123 VAL A O 1
ATOM 945 N N . PRO A 1 125 ? 56.118 30.160 25.152 1.00 47.17 124 PRO A N 1
ATOM 946 C CA . PRO A 1 125 ? 56.082 31.236 24.174 1.00 45.29 124 PRO A CA 1
ATOM 947 C C . PRO A 1 125 ? 56.960 32.396 24.540 1.00 42.81 124 PRO A C 1
ATOM 948 O O . PRO A 1 125 ? 57.123 32.695 25.727 1.00 43.57 124 PRO A O 1
ATOM 952 N N . HIS A 1 126 ? 57.537 33.008 23.508 1.00 38.46 125 HIS A N 1
ATOM 953 C CA . HIS A 1 126 ? 58.240 34.255 23.622 1.00 35.97 125 HIS A CA 1
ATOM 954 C C . HIS A 1 126 ? 57.661 35.331 22.718 1.00 35.92 125 HIS A C 1
ATOM 955 O O . HIS A 1 126 ? 57.935 36.492 22.925 1.00 36.34 125 HIS A O 1
ATOM 962 N N . GLY A 1 127 ? 56.852 34.962 21.727 1.00 36.69 126 GLY A N 1
ATOM 963 C CA . GLY A 1 127 ? 56.065 35.943 20.980 1.00 36.32 126 GLY A CA 1
ATOM 964 C C . GLY A 1 127 ? 54.734 35.396 20.519 1.00 34.90 126 GLY A C 1
ATOM 965 O O . GLY A 1 127 ? 54.627 34.215 20.191 1.00 38.02 126 GLY A O 1
ATOM 966 N N . VAL A 1 128 ? 53.727 36.264 20.491 1.00 36.17 127 VAL A N 1
ATOM 967 C CA . VAL A 1 128 ? 52.383 35.943 20.013 1.00 38.83 127 VAL A CA 1
ATOM 968 C C . VAL A 1 128 ? 51.897 37.043 19.093 1.00 38.80 127 VAL A C 1
ATOM 969 O O . VAL A 1 128 ? 51.953 38.182 19.448 1.00 38.97 127 VAL A O 1
ATOM 973 N N . GLU A 1 129 ? 51.474 36.688 17.883 1.00 42.28 128 GLU A N 1
ATOM 974 C CA . GLU A 1 129 ? 50.743 37.593 17.009 1.00 41.80 128 GLU A CA 1
ATOM 975 C C . GLU A 1 129 ? 49.378 36.998 16.804 1.00 40.35 128 GLU A C 1
ATOM 976 O O . GLU A 1 129 ? 49.211 35.774 16.850 1.00 41.92 128 GLU A O 1
ATOM 982 N N . CYS A 1 130 ? 48.401 37.872 16.607 1.00 38.75 129 CYS A N 1
ATOM 983 C CA . CYS A 1 130 ? 47.062 37.457 16.336 1.00 41.00 129 CYS A CA 1
ATOM 984 C C . CYS A 1 130 ? 46.317 38.461 15.450 1.00 38.37 129 CYS A C 1
ATOM 985 O O . CYS A 1 130 ? 46.732 39.599 15.310 1.00 37.67 129 CYS A O 1
ATOM 988 N N . TRP A 1 131 ? 45.246 37.987 14.811 1.00 39.47 130 TRP A N 1
ATOM 989 C CA . TRP A 1 131 ? 44.444 38.765 13.858 1.00 38.77 130 TRP A CA 1
ATOM 990 C C . TRP A 1 131 ? 43.030 38.430 14.246 1.00 42.57 130 TRP A C 1
ATOM 991 O O . TRP A 1 131 ? 42.530 37.353 13.897 1.00 42.95 130 TRP A O 1
ATOM 1002 N N . LEU A 1 132 ? 42.413 39.317 15.025 1.00 45.90 131 LEU A N 1
ATOM 1003 C CA . LEU A 1 132 ? 41.087 39.066 15.590 1.00 48.63 131 LEU A CA 1
ATOM 1004 C C . LEU A 1 132 ? 40.080 39.932 14.854 1.00 52.24 131 LEU A C 1
ATOM 1005 O O . LEU A 1 132 ? 40.447 40.929 14.199 1.00 53.77 131 LEU A O 1
ATOM 1010 N N . SER A 1 133 ? 38.821 39.513 14.913 1.00 54.85 132 SER A N 1
ATOM 1011 C CA . SER A 1 133 ? 37.713 40.304 14.391 1.00 56.26 132 SER A CA 1
ATOM 1012 C C . SER A 1 133 ? 36.699 40.318 15.514 1.00 55.65 132 SER A C 1
ATOM 1013 O O . SER A 1 133 ? 36.562 39.310 16.209 1.00 54.90 132 SER A O 1
ATOM 1016 N N . GLY A 1 134 ? 35.989 41.421 15.727 1.00 56.03 133 GLY A N 1
ATOM 1017 C CA . GLY A 1 134 ? 36.088 42.637 14.950 1.00 55.51 133 GLY A CA 1
ATOM 1018 C C . GLY A 1 134 ? 34.969 43.513 15.449 1.00 56.18 133 GLY A C 1
ATOM 1019 O O . GLY A 1 134 ? 35.061 44.088 16.529 1.00 57.95 133 GLY A O 1
#

Sequence (130 aa):
SNQKHIDKIQAVIKDVKFAISTSNKKGDIHAWPTTSEVNLDNKEIWFIGDKTSDVVKDIQDDARIGLTYATQDEKNYVSISGDAELPTDKAKLDELWSPVYSAFFANGKEDANIQLIKVVPHGVECWLSG

InterPro domains:
  IPR012349 FMN-binding split barrel [G3DSA:2.30.110.10] (3-164)
  IPR038725 General stress protein, FMN-binding split barrel domain [PF16242] (6-150)
  IPR052917 Stress Response and Developmental Protein [PTHR34818] (1-145)

Foldseek 3Di:
DPDDPPVVVVVQLVQFAWKKWAAAPVGDIDDDIHWLDDDVVVQKTKDKFFCPDPVVVRLVVPQWMKMKTAHPVNAKIKIFTWGKDWDDDLPVCVVSDDVVQCPPAVVRSPGPGITMIITRTDDMDMGHDD